Protein AF-A7S966-F1 (afdb_monomer_lite)

InterPro domains:
  IPR011004 Trimeric LpxA-like superfamily [SSF51161] (11-148)

Radius of gyration: 15.08 Å; chains: 1; bounding box: 38×33×36 Å

Sequence (153 aa):
ISCHSFLACYVVISSPFFLECHVVISSHFFLTCYVVISHSFLACYVVISSHSFLASCYVVISSHSFLACYVVISSHSFLACYVVISSHSFLACYVVISSHSFVAVISSHSFLACYVVISSNSFLECYVVISSHSFLECYVVISSHSFLACYVV

Organism: Nematostella vectensis (NCBI:txid45351)

Structure (mmCIF, N/CA/C/O backbone):
data_AF-A7S966-F1
#
_entry.id   AF-A7S966-F1
#
loop_
_atom_site.group_PDB
_atom_site.id
_atom_site.type_symbol
_atom_site.label_atom_id
_atom_site.label_alt_id
_atom_site.label_comp_id
_atom_site.label_asym_id
_atom_site.label_entity_id
_atom_site.label_seq_id
_atom_site.pdbx_PDB_ins_code
_atom_site.Cartn_x
_atom_site.Cartn_y
_atom_site.Cartn_z
_atom_site.occupancy
_atom_site.B_iso_or_equiv
_atom_site.auth_seq_id
_atom_site.auth_comp_id
_atom_site.auth_asym_id
_atom_site.auth_atom_id
_atom_site.pdbx_PDB_model_num
ATOM 1 N N . ILE A 1 1 ? 14.143 13.319 -5.145 1.00 51.66 1 ILE A N 1
ATOM 2 C CA . ILE A 1 1 ? 15.533 12.913 -5.491 1.00 51.66 1 ILE A CA 1
ATOM 3 C C . ILE A 1 1 ? 15.489 12.261 -6.870 1.00 51.66 1 ILE A C 1
ATOM 5 O O . ILE A 1 1 ? 14.631 11.409 -7.060 1.00 51.66 1 ILE A O 1
ATOM 9 N N . SER A 1 2 ? 16.338 12.670 -7.819 1.00 40.72 2 SER A N 1
ATOM 10 C CA . SER A 1 2 ? 16.433 12.082 -9.166 1.00 40.72 2 SER A CA 1
ATOM 11 C C . SER A 1 2 ? 17.881 11.650 -9.446 1.00 40.72 2 SER A C 1
ATOM 13 O O . SER A 1 2 ? 18.797 12.465 -9.385 1.00 40.72 2 SER A O 1
ATOM 15 N N . CYS A 1 3 ? 18.105 10.361 -9.726 1.00 44.09 3 CYS A N 1
ATOM 16 C CA . CYS A 1 3 ? 19.431 9.803 -10.033 1.00 44.09 3 CYS A CA 1
ATOM 17 C C . CYS A 1 3 ? 19.387 8.868 -11.252 1.00 44.09 3 CYS A C 1
ATOM 19 O O . CYS A 1 3 ? 18.391 8.192 -11.507 1.00 44.09 3 CYS A O 1
ATOM 21 N N . HIS A 1 4 ? 20.498 8.837 -11.994 1.00 49.00 4 HIS A N 1
ATOM 22 C CA . HIS A 1 4 ? 20.594 8.308 -13.359 1.00 49.00 4 HIS A CA 1
ATOM 23 C C . HIS A 1 4 ? 21.050 6.837 -13.489 1.00 49.00 4 HIS A C 1
ATOM 25 O O . HIS A 1 4 ? 21.256 6.397 -14.615 1.00 49.00 4 HIS A O 1
ATOM 31 N N . SER A 1 5 ? 21.206 6.055 -12.409 1.00 55.53 5 SER A N 1
ATOM 32 C CA . SER A 1 5 ? 21.679 4.655 -12.530 1.00 55.53 5 SER A CA 1
ATOM 33 C C . SER A 1 5 ? 21.179 3.691 -11.442 1.00 55.53 5 SER A C 1
ATOM 35 O O . SER A 1 5 ? 20.488 2.723 -11.749 1.00 55.53 5 SER A O 1
ATOM 37 N N . PHE A 1 6 ? 21.489 3.945 -10.172 1.00 59.53 6 PHE A N 1
ATOM 38 C CA . PHE A 1 6 ? 21.023 3.146 -9.036 1.00 59.53 6 PHE A CA 1
ATOM 39 C C . PHE A 1 6 ? 20.711 4.089 -7.879 1.00 59.53 6 PHE A C 1
ATOM 41 O O . PHE A 1 6 ? 21.577 4.859 -7.463 1.00 59.53 6 PHE A O 1
ATOM 48 N N . LEU A 1 7 ? 19.470 4.074 -7.395 1.00 69.62 7 LEU A N 1
ATOM 49 C CA . LEU A 1 7 ? 19.031 4.955 -6.319 1.00 69.62 7 LEU A CA 1
ATOM 50 C C . LEU A 1 7 ? 18.491 4.119 -5.162 1.00 69.62 7 LEU A C 1
ATOM 52 O O . LEU A 1 7 ? 17.479 3.439 -5.306 1.00 69.62 7 LEU A O 1
ATOM 56 N N . ALA A 1 8 ? 19.167 4.206 -4.018 1.00 72.19 8 ALA A N 1
ATOM 57 C CA . ALA A 1 8 ? 18.639 3.758 -2.740 1.00 72.19 8 ALA A CA 1
ATOM 58 C C . ALA A 1 8 ? 18.142 4.987 -1.973 1.00 72.19 8 ALA A C 1
ATOM 60 O O . ALA A 1 8 ? 18.920 5.894 -1.671 1.00 72.19 8 ALA A O 1
ATOM 61 N N . CYS A 1 9 ? 16.845 5.040 -1.683 1.00 74.88 9 CYS A N 1
ATOM 62 C CA . CYS A 1 9 ? 16.245 6.107 -0.889 1.00 74.88 9 CYS A CA 1
ATOM 63 C C . CYS A 1 9 ? 15.767 5.566 0.453 1.00 74.88 9 CYS A C 1
ATOM 65 O O . CYS A 1 9 ? 14.991 4.613 0.506 1.00 74.88 9 CYS A O 1
ATOM 67 N N . TYR A 1 10 ? 16.199 6.230 1.521 1.00 77.62 10 TYR A N 1
ATOM 68 C CA . TYR A 1 10 ? 15.713 6.009 2.874 1.00 77.62 10 TYR A CA 1
ATOM 69 C C . TYR A 1 10 ? 15.138 7.326 3.390 1.00 77.62 10 TYR A C 1
ATOM 71 O O . TYR A 1 10 ? 15.866 8.305 3.551 1.00 77.62 10 TYR A O 1
ATOM 79 N N . VAL A 1 11 ? 13.823 7.368 3.585 1.00 80.12 11 VAL A N 1
ATOM 80 C CA . VAL A 1 11 ? 13.105 8.550 4.068 1.00 80.12 11 VAL A CA 1
ATOM 81 C C . VAL A 1 11 ? 12.434 8.177 5.378 1.00 80.12 11 VAL A C 1
ATOM 83 O O . VAL A 1 11 ? 11.558 7.317 5.398 1.00 80.12 11 VAL A O 1
ATOM 86 N N . VAL A 1 12 ? 12.846 8.827 6.465 1.00 79.38 12 VAL A N 1
ATOM 87 C CA . VAL A 1 12 ? 12.207 8.698 7.778 1.00 79.38 12 VAL A CA 1
ATOM 88 C C . VAL A 1 12 ? 11.770 10.073 8.227 1.00 79.38 12 VAL A C 1
ATOM 90 O O . VAL A 1 12 ? 12.593 10.984 8.318 1.00 79.38 12 VAL A O 1
ATOM 93 N N . ILE A 1 13 ? 10.476 10.217 8.489 1.00 78.94 13 ILE A N 1
ATOM 94 C CA . ILE A 1 13 ? 9.899 11.475 8.950 1.00 78.94 13 ILE A CA 1
ATOM 95 C C . ILE A 1 13 ? 9.129 11.219 10.243 1.00 78.94 13 ILE A C 1
ATOM 97 O O . ILE A 1 13 ? 8.168 10.449 10.277 1.00 78.94 13 ILE A O 1
ATOM 101 N N . SER A 1 14 ? 9.569 11.893 11.304 1.00 70.25 14 SER A N 1
ATOM 102 C CA . SER A 1 14 ? 8.953 11.885 12.629 1.00 70.25 14 SER A CA 1
ATOM 103 C C . SER A 1 14 ? 9.049 13.279 13.240 1.00 70.25 14 SER A C 1
ATOM 105 O O . SER A 1 14 ? 10.127 13.872 13.268 1.00 70.25 14 SER A O 1
ATOM 107 N N . SER A 1 15 ? 7.947 13.799 13.755 1.00 64.38 15 SER A N 1
ATOM 108 C CA . SER A 1 15 ? 7.868 15.085 14.444 1.00 64.38 15 SER A CA 1
ATOM 109 C C . SER A 1 15 ? 6.821 15.014 15.581 1.00 64.38 15 SER A C 1
ATOM 111 O O . SER A 1 15 ? 6.164 13.987 15.754 1.00 64.38 15 SER A O 1
ATOM 113 N N . PRO A 1 16 ? 6.676 16.051 16.423 1.00 56.19 16 PRO A N 1
ATOM 114 C CA . PRO A 1 16 ? 5.715 16.030 17.531 1.00 56.19 16 PRO A CA 1
ATOM 115 C C . PRO A 1 16 ? 4.349 16.689 17.227 1.00 56.19 16 PRO A C 1
ATOM 117 O O . PRO A 1 16 ? 3.454 16.614 18.066 1.00 56.19 16 PRO A O 1
ATOM 120 N N . PHE A 1 17 ? 4.159 17.322 16.060 1.00 63.62 17 PHE A N 1
ATOM 121 C CA . PHE A 1 17 ? 2.955 18.114 15.719 1.00 63.62 17 PHE A CA 1
ATOM 122 C C . PHE A 1 17 ? 2.122 17.516 14.565 1.00 63.62 17 PHE A C 1
ATOM 124 O O . PHE A 1 17 ? 2.358 16.388 14.156 1.00 63.62 17 PHE A O 1
ATOM 131 N N . PHE A 1 18 ? 1.113 18.228 14.046 1.00 68.50 18 PHE A N 1
ATOM 132 C CA . PHE A 1 18 ? 0.447 17.832 12.796 1.00 68.50 18 PHE A CA 1
ATOM 133 C C . PHE A 1 18 ? 1.474 17.802 11.659 1.00 68.50 18 PHE A C 1
ATOM 135 O O . PHE A 1 18 ? 2.214 18.772 11.483 1.00 68.50 18 PHE A O 1
ATOM 142 N N . LEU A 1 19 ? 1.525 16.700 10.910 1.00 78.50 19 LEU A N 1
ATOM 143 C CA . LEU A 1 19 ? 2.484 16.524 9.828 1.00 78.50 19 LEU A CA 1
ATOM 144 C C . LEU A 1 19 ? 1.758 16.401 8.490 1.00 78.50 19 LEU A C 1
ATOM 146 O O . LEU A 1 19 ? 0.957 15.488 8.284 1.00 78.50 19 LEU A O 1
ATOM 150 N N . GLU A 1 20 ? 2.098 17.302 7.573 1.00 82.25 20 GLU A N 1
ATOM 151 C CA . GLU A 1 20 ? 1.784 17.178 6.155 1.00 82.25 20 GLU A CA 1
ATOM 152 C C . GLU A 1 20 ? 3.059 16.775 5.411 1.00 82.25 20 GLU A C 1
ATOM 154 O O . GLU A 1 20 ? 4.112 17.400 5.566 1.00 82.25 20 GLU A O 1
ATOM 159 N N . CYS A 1 21 ? 3.000 15.675 4.664 1.00 82.56 21 CYS A N 1
ATOM 160 C CA . CYS A 1 21 ? 4.170 15.081 4.026 1.00 82.56 21 CYS A CA 1
ATOM 161 C C . CYS A 1 21 ? 3.941 14.785 2.555 1.00 82.56 21 CYS A C 1
ATOM 163 O O . CYS A 1 21 ? 3.026 14.049 2.194 1.00 82.56 21 CYS A O 1
ATOM 165 N N . HIS A 1 22 ? 4.866 15.263 1.725 1.00 84.75 22 HIS A N 1
ATOM 166 C CA . HIS A 1 22 ? 4.934 14.928 0.310 1.00 84.75 22 HIS A CA 1
ATOM 167 C C . HIS A 1 22 ? 6.273 14.260 0.017 1.00 84.75 22 HIS A C 1
ATOM 169 O O . HIS A 1 22 ? 7.330 14.884 0.107 1.00 84.75 22 HIS A O 1
ATOM 175 N N . VAL A 1 23 ? 6.227 12.980 -0.340 1.00 85.12 23 VAL A N 1
ATOM 176 C CA . VAL A 1 23 ? 7.403 12.209 -0.740 1.00 85.12 23 VAL A CA 1
ATOM 177 C C . VAL A 1 23 ? 7.264 11.873 -2.215 1.00 85.12 23 VAL A C 1
ATOM 179 O O . VAL A 1 23 ? 6.351 11.150 -2.607 1.00 85.12 23 VAL A O 1
ATOM 182 N N . VAL A 1 24 ? 8.177 12.400 -3.031 1.00 86.00 24 VAL A N 1
ATOM 183 C CA . VAL A 1 24 ? 8.247 12.103 -4.466 1.00 86.00 24 VAL A CA 1
ATOM 184 C C . VAL A 1 24 ? 9.624 11.540 -4.791 1.00 86.00 24 VAL A C 1
ATOM 186 O O . VAL A 1 24 ? 10.651 12.218 -4.651 1.00 86.00 24 VAL A O 1
ATOM 189 N N . ILE A 1 25 ? 9.639 10.280 -5.215 1.00 83.56 25 ILE A N 1
ATOM 190 C CA . ILE A 1 25 ? 10.849 9.563 -5.604 1.00 83.56 25 ILE A CA 1
ATOM 191 C C . ILE A 1 25 ? 10.659 9.038 -7.021 1.00 83.56 25 ILE A C 1
ATOM 193 O O . ILE A 1 25 ? 9.683 8.358 -7.320 1.00 83.56 25 ILE A O 1
ATOM 197 N N . SER A 1 26 ? 11.613 9.358 -7.888 1.00 82.25 26 SER A N 1
ATOM 198 C CA . SER A 1 26 ? 11.584 8.965 -9.291 1.00 82.25 26 SER A CA 1
ATOM 199 C C . SER A 1 26 ? 12.967 8.523 -9.739 1.00 82.25 26 SER A C 1
ATOM 201 O O . SER A 1 26 ? 13.951 9.227 -9.485 1.00 82.25 26 SER A O 1
ATOM 203 N N . SER A 1 27 ? 13.046 7.407 -10.452 1.00 81.75 27 SER A N 1
ATOM 204 C CA . SER A 1 27 ? 14.283 6.957 -11.088 1.00 81.75 27 SER A CA 1
ATOM 205 C C . SER A 1 27 ? 14.038 6.458 -12.512 1.00 81.75 27 SER A C 1
ATOM 207 O O . SER A 1 27 ? 12.946 6.016 -12.872 1.00 81.75 27 SER A O 1
ATOM 209 N N . HIS A 1 28 ? 15.077 6.514 -13.346 1.00 76.81 28 HIS A N 1
ATOM 210 C CA . HIS A 1 28 ? 15.019 5.948 -14.698 1.00 76.81 28 HIS A CA 1
ATOM 211 C C . HIS A 1 28 ? 15.424 4.468 -14.747 1.00 76.81 28 HIS A C 1
ATOM 213 O O . HIS A 1 28 ? 14.979 3.724 -15.621 1.00 76.81 28 HIS A O 1
ATOM 219 N N . PHE A 1 29 ? 16.253 4.042 -13.796 1.00 73.56 29 PHE A N 1
ATOM 220 C CA . PHE A 1 29 ? 16.874 2.721 -13.773 1.00 73.56 29 PHE A CA 1
ATOM 221 C C . PHE A 1 29 ? 16.386 1.901 -12.572 1.00 73.56 29 PHE A C 1
ATOM 223 O O . PHE A 1 29 ? 15.188 1.655 -12.448 1.00 73.56 29 PHE A O 1
ATOM 230 N N . PHE A 1 30 ? 17.295 1.506 -11.679 1.00 74.81 30 PHE A N 1
ATOM 231 C CA . PHE A 1 30 ? 16.981 0.697 -10.509 1.00 74.81 30 PHE A CA 1
ATOM 232 C C . PHE A 1 30 ? 16.654 1.574 -9.303 1.00 74.81 30 PHE A C 1
ATOM 234 O O . PHE A 1 30 ? 17.418 2.479 -8.953 1.00 74.81 30 PHE A O 1
ATOM 241 N N . LEU A 1 31 ? 15.526 1.281 -8.659 1.00 79.38 31 LEU A N 1
ATOM 242 C CA . LEU A 1 31 ? 15.101 1.922 -7.421 1.00 79.38 31 LEU A CA 1
ATOM 243 C C . LEU A 1 31 ? 14.957 0.899 -6.297 1.00 79.38 31 LEU A C 1
ATOM 245 O O . LEU A 1 31 ? 14.256 -0.102 -6.449 1.00 79.38 31 LEU A O 1
ATOM 249 N N . THR A 1 32 ? 15.568 1.198 -5.155 1.00 82.69 32 THR A N 1
ATOM 250 C CA . THR A 1 32 ? 15.188 0.627 -3.863 1.00 82.69 32 THR A CA 1
ATOM 251 C C . THR A 1 32 ? 14.716 1.758 -2.960 1.00 82.69 32 THR A C 1
ATOM 253 O O . THR A 1 32 ? 15.386 2.782 -2.807 1.00 82.69 32 THR A O 1
ATOM 256 N N . CYS A 1 33 ? 13.517 1.621 -2.404 1.00 83.88 33 CYS A N 1
ATOM 257 C CA . CYS A 1 33 ? 12.897 2.664 -1.593 1.00 83.88 33 CYS A CA 1
ATOM 258 C C . CYS A 1 33 ? 12.410 2.117 -0.267 1.00 83.88 33 CYS A C 1
ATOM 260 O O . CYS A 1 33 ? 11.714 1.104 -0.221 1.00 83.88 33 CYS A O 1
ATOM 262 N N . TYR A 1 34 ? 12.737 2.848 0.791 1.00 86.19 34 TYR A N 1
ATOM 263 C CA . TYR A 1 34 ? 12.205 2.642 2.122 1.00 86.19 34 TYR A CA 1
ATOM 264 C C . TYR A 1 34 ? 11.691 3.979 2.655 1.00 86.19 34 TYR A C 1
ATOM 266 O O . TYR A 1 34 ? 12.461 4.922 2.856 1.00 86.19 34 TYR A O 1
ATOM 274 N N . VAL A 1 35 ? 10.378 4.074 2.833 1.00 87.50 35 VAL A N 1
ATOM 275 C CA . VAL A 1 35 ? 9.694 5.270 3.327 1.00 87.50 35 VAL A CA 1
ATOM 276 C C . VAL A 1 35 ? 8.978 4.901 4.615 1.00 87.50 35 VAL A C 1
ATOM 278 O O . VAL A 1 35 ? 8.101 4.041 4.602 1.00 87.50 35 VAL A O 1
ATOM 281 N N . VAL A 1 36 ? 9.344 5.555 5.717 1.00 88.94 36 VAL A N 1
ATOM 282 C CA . VAL A 1 36 ? 8.668 5.422 7.012 1.00 88.94 36 VAL A CA 1
ATOM 283 C C . VAL A 1 36 ? 8.198 6.784 7.477 1.00 88.94 36 VAL A C 1
ATOM 285 O O . VAL A 1 36 ? 8.997 7.705 7.656 1.00 88.94 36 VAL A O 1
ATOM 288 N N . ILE A 1 37 ? 6.893 6.906 7.682 1.00 86.19 37 ILE A N 1
ATOM 289 C CA . ILE A 1 37 ? 6.267 8.132 8.166 1.00 86.19 37 ILE A CA 1
ATOM 290 C C . ILE A 1 37 ? 5.336 7.751 9.310 1.00 86.19 37 ILE A C 1
ATOM 292 O O . ILE A 1 37 ? 4.434 6.937 9.131 1.00 86.19 37 ILE A O 1
ATOM 296 N N . SER A 1 38 ? 5.558 8.327 10.488 1.00 86.38 38 SER A N 1
ATOM 297 C CA . SER A 1 38 ? 4.777 7.992 11.683 1.00 86.38 38 SER A CA 1
ATOM 298 C C . SER A 1 38 ? 4.413 9.238 12.469 1.00 86.38 38 SER A C 1
ATOM 300 O O . SER A 1 38 ? 5.312 10.006 12.820 1.00 86.38 38 SER A O 1
ATOM 302 N N . HIS A 1 39 ? 3.126 9.425 12.772 1.00 86.38 39 HIS A N 1
ATOM 303 C CA . HIS A 1 39 ? 2.657 10.630 13.459 1.00 86.38 39 HIS A CA 1
ATOM 304 C C . HIS A 1 39 ? 1.360 10.481 14.248 1.00 86.38 39 HIS A C 1
ATOM 306 O O . HIS A 1 39 ? 0.609 9.546 14.045 1.00 86.38 39 HIS A O 1
ATOM 312 N N . SER A 1 40 ? 1.031 11.427 15.130 1.00 84.75 40 SER A N 1
ATOM 313 C CA . SER A 1 40 ? -0.304 11.459 15.746 1.00 84.75 40 SER A CA 1
ATOM 314 C C . SER A 1 40 ? -1.379 11.761 14.698 1.00 84.75 40 SER A C 1
ATOM 316 O O . SER A 1 40 ? -2.202 10.898 14.403 1.00 84.75 40 SER A O 1
ATOM 318 N N . PHE A 1 41 ? -1.296 12.938 14.077 1.00 86.44 41 PHE A N 1
ATOM 319 C CA . PHE A 1 41 ? -2.145 13.375 12.971 1.00 86.44 41 PHE A CA 1
ATOM 320 C C . PHE A 1 41 ? -1.303 13.525 11.707 1.00 86.44 41 PHE A C 1
ATOM 322 O O . PHE A 1 41 ? -0.360 14.321 11.687 1.00 86.44 41 PHE A O 1
ATOM 329 N N . LEU A 1 42 ? -1.642 12.758 10.673 1.00 87.56 42 LEU A N 1
ATOM 330 C CA . LEU A 1 42 ? -0.848 12.669 9.455 1.00 87.56 42 LEU A CA 1
ATOM 331 C C . LEU A 1 42 ? -1.718 12.831 8.207 1.00 87.56 42 LEU A C 1
ATOM 333 O O . LEU A 1 42 ? -2.675 12.082 8.002 1.00 87.56 42 LEU A O 1
ATOM 337 N N . ALA A 1 43 ? -1.327 13.776 7.356 1.00 89.69 43 ALA A N 1
ATOM 338 C CA . ALA A 1 43 ? -1.726 13.841 5.958 1.00 89.69 43 ALA A CA 1
ATOM 339 C C . ALA A 1 43 ? -0.490 13.544 5.104 1.00 89.69 43 ALA A C 1
ATOM 341 O O . ALA A 1 43 ? 0.524 14.236 5.207 1.00 89.69 43 ALA A O 1
ATOM 342 N N . CYS A 1 44 ? -0.528 12.491 4.292 1.00 89.44 44 CYS A N 1
ATOM 343 C CA . CYS A 1 44 ? 0.640 12.096 3.513 1.00 89.44 44 CYS A CA 1
ATOM 344 C C . CYS A 1 44 ? 0.312 11.717 2.073 1.00 89.44 44 CYS A C 1
ATOM 346 O O . CYS A 1 44 ? -0.688 11.066 1.769 1.00 89.44 44 CYS A O 1
ATOM 348 N N . TYR A 1 45 ? 1.215 12.125 1.192 1.00 90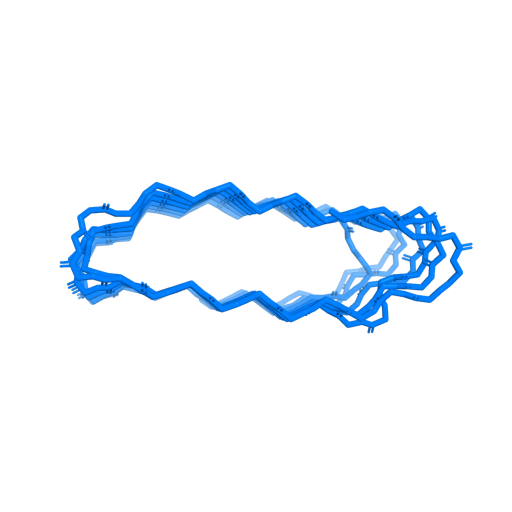.38 45 TYR A N 1
ATOM 349 C CA . TYR A 1 45 ? 1.179 11.864 -0.231 1.00 90.38 45 TYR A CA 1
ATOM 350 C C . TYR A 1 45 ? 2.520 11.263 -0.644 1.00 90.38 45 TYR A C 1
ATOM 352 O O . TYR A 1 45 ? 3.562 11.919 -0.557 1.00 90.38 45 TYR A O 1
ATOM 360 N N . VAL A 1 46 ? 2.502 10.004 -1.070 1.00 90.00 46 VAL A N 1
ATOM 361 C CA . VAL A 1 46 ? 3.699 9.260 -1.469 1.00 90.00 46 VAL A CA 1
ATOM 362 C C . VAL A 1 46 ? 3.560 8.855 -2.929 1.00 90.00 46 VAL A C 1
ATOM 364 O O . VAL A 1 46 ? 2.650 8.111 -3.290 1.00 90.00 46 VAL A O 1
ATOM 367 N N . VAL A 1 47 ? 4.478 9.333 -3.768 1.00 90.31 47 VAL A N 1
ATOM 368 C CA . VAL A 1 47 ? 4.590 8.939 -5.176 1.00 90.31 47 VAL A CA 1
ATOM 369 C C . VAL A 1 47 ? 5.967 8.365 -5.422 1.00 90.31 47 VAL A C 1
ATOM 371 O O . VAL A 1 47 ? 6.983 9.040 -5.240 1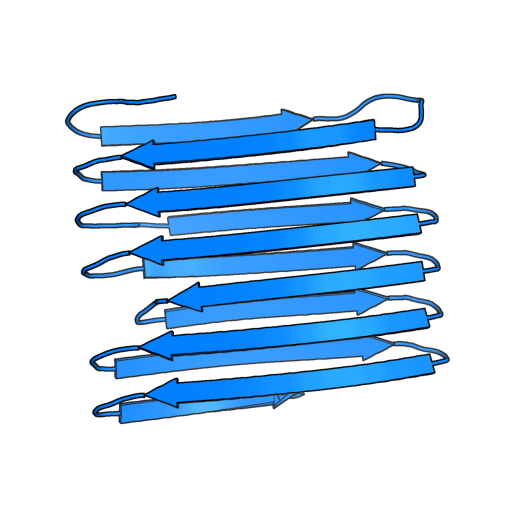.00 90.31 47 VAL A O 1
ATOM 374 N N . ILE A 1 48 ? 5.987 7.110 -5.856 1.00 87.19 48 ILE A N 1
ATOM 375 C CA . ILE A 1 48 ? 7.209 6.388 -6.180 1.00 87.19 48 ILE A CA 1
ATOM 376 C C . ILE A 1 48 ? 7.069 5.836 -7.594 1.00 87.19 48 ILE A C 1
ATOM 378 O O . ILE A 1 48 ? 6.152 5.068 -7.894 1.00 87.19 48 ILE A O 1
ATOM 382 N N . SER A 1 49 ? 7.978 6.238 -8.478 1.00 86.00 49 SER A N 1
ATOM 383 C CA . SER A 1 49 ? 7.993 5.771 -9.860 1.00 86.00 49 SER A CA 1
ATOM 384 C C . SER A 1 49 ? 9.384 5.343 -10.311 1.00 86.00 49 SER A C 1
ATOM 386 O O . SER A 1 49 ? 10.400 5.963 -9.986 1.00 86.00 49 SER A O 1
ATOM 388 N N . SER A 1 50 ? 9.432 4.274 -11.099 1.00 83.06 50 SER A N 1
ATOM 389 C CA . SER A 1 50 ? 10.647 3.852 -11.795 1.00 83.06 50 SER A CA 1
ATOM 390 C C . SER A 1 50 ? 10.340 3.514 -13.248 1.00 83.06 50 SER A C 1
ATOM 392 O O . SER A 1 50 ? 9.455 2.700 -13.520 1.00 83.06 50 SER A O 1
ATOM 394 N N . HIS A 1 51 ? 11.099 4.072 -14.193 1.00 77.06 51 HIS A N 1
ATOM 395 C CA . HIS A 1 51 ? 10.880 3.769 -15.613 1.00 77.06 51 HIS A CA 1
ATOM 396 C C . HIS A 1 51 ? 11.356 2.381 -16.04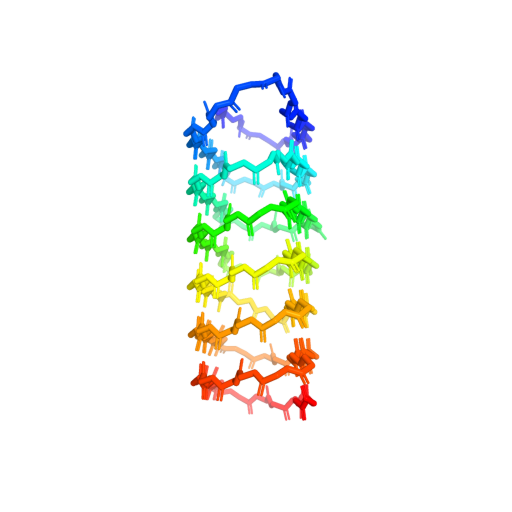9 1.00 77.06 51 HIS A C 1
ATOM 398 O O . HIS A 1 51 ? 10.965 1.919 -17.115 1.00 77.06 51 HIS A O 1
ATOM 404 N N . SER A 1 52 ? 12.185 1.709 -15.260 1.00 74.12 52 SER A N 1
ATOM 405 C CA . SER A 1 52 ? 12.539 0.316 -15.520 1.00 74.12 52 SER A CA 1
ATOM 406 C C . SER A 1 52 ? 12.227 -0.525 -14.292 1.00 74.12 52 SER A C 1
ATOM 408 O O . SER A 1 52 ? 11.080 -0.937 -14.142 1.00 74.12 52 SER A O 1
ATOM 410 N N . PHE A 1 53 ? 13.190 -0.723 -13.395 1.00 71.69 53 PHE A N 1
ATOM 411 C CA . PHE A 1 53 ? 13.084 -1.696 -12.313 1.00 71.69 53 PHE A CA 1
ATOM 412 C C . PHE A 1 53 ? 12.914 -1.048 -10.940 1.00 71.69 53 PHE A C 1
ATOM 414 O O . PHE A 1 53 ? 13.796 -0.341 -10.447 1.00 71.69 53 PHE A O 1
ATOM 421 N N . LEU A 1 54 ? 11.826 -1.404 -10.264 1.00 73.62 54 LEU A N 1
ATOM 422 C CA . LEU A 1 54 ? 11.638 -1.134 -8.847 1.00 73.62 54 LEU A CA 1
ATOM 423 C C . LEU A 1 54 ? 11.968 -2.414 -8.073 1.00 73.62 54 LEU A C 1
ATOM 425 O O . LEU A 1 54 ? 11.108 -3.249 -7.810 1.00 73.62 54 LEU A O 1
ATOM 429 N N . ALA A 1 55 ? 13.249 -2.605 -7.754 1.00 72.88 55 ALA A N 1
ATOM 430 C CA . ALA A 1 55 ? 13.732 -3.862 -7.180 1.00 72.88 55 ALA A CA 1
ATOM 431 C C . ALA A 1 55 ? 13.049 -4.181 -5.842 1.00 72.88 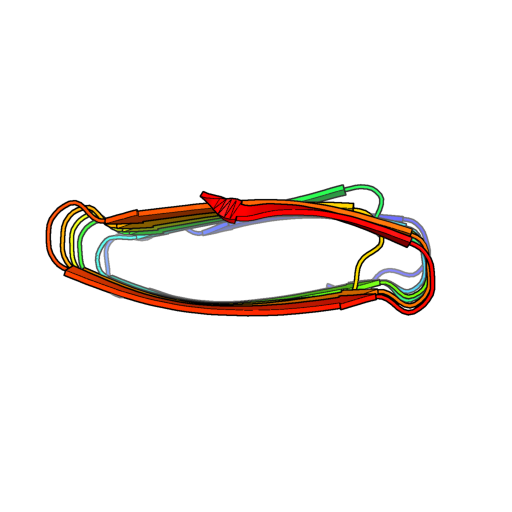55 ALA A C 1
ATOM 433 O O . ALA A 1 55 ? 12.690 -5.329 -5.586 1.00 72.88 55 ALA A O 1
ATOM 434 N N . SER A 1 56 ? 12.846 -3.158 -5.010 1.00 78.62 56 SER A N 1
ATOM 435 C CA . SER A 1 56 ? 12.037 -3.264 -3.800 1.00 78.62 56 SER A CA 1
ATOM 436 C C . SER A 1 56 ? 11.508 -1.902 -3.356 1.00 78.62 56 SER A C 1
ATOM 438 O O . SER A 1 56 ? 12.234 -0.905 -3.325 1.00 78.62 56 SER A O 1
ATOM 440 N N . CYS A 1 57 ? 10.227 -1.859 -2.992 1.00 84.75 57 CYS A N 1
ATOM 441 C CA . CYS A 1 57 ? 9.598 -0.680 -2.405 1.00 84.75 57 CYS A CA 1
ATOM 442 C C . CYS A 1 57 ? 8.900 -1.042 -1.101 1.00 84.75 57 CYS A C 1
ATOM 444 O O . CYS A 1 57 ? 7.945 -1.816 -1.107 1.00 84.75 57 CYS A O 1
ATOM 446 N N . TYR A 1 58 ? 9.335 -0.431 -0.007 1.00 88.69 58 TYR A N 1
ATOM 447 C CA . TYR A 1 58 ? 8.719 -0.556 1.304 1.00 88.69 58 TYR A CA 1
ATOM 448 C C . TYR A 1 58 ? 8.184 0.804 1.733 1.00 88.69 58 TYR A C 1
ATOM 450 O O . TYR A 1 58 ? 8.940 1.769 1.864 1.00 88.69 58 TYR A O 1
ATOM 458 N N . VAL A 1 59 ? 6.875 0.877 1.943 1.00 89.88 59 VAL A N 1
ATOM 459 C CA . VAL A 1 59 ? 6.195 2.078 2.426 1.00 89.88 59 VAL A CA 1
ATOM 460 C C . VAL A 1 59 ? 5.462 1.711 3.704 1.00 89.88 59 VAL A C 1
ATOM 462 O O . VAL A 1 59 ? 4.540 0.900 3.675 1.00 89.88 59 VAL A O 1
ATOM 465 N N . VAL A 1 60 ? 5.885 2.296 4.821 1.00 92.31 60 VAL A N 1
ATOM 466 C CA . VAL A 1 60 ? 5.260 2.124 6.133 1.00 92.31 60 VAL A CA 1
ATOM 467 C C . VAL A 1 60 ? 4.747 3.477 6.598 1.00 92.31 60 VAL A C 1
ATOM 469 O O . VAL A 1 60 ? 5.518 4.413 6.806 1.00 92.31 60 VAL A O 1
ATOM 472 N N . ILE A 1 61 ? 3.434 3.580 6.751 1.00 90.88 61 ILE A N 1
ATOM 473 C CA . ILE A 1 61 ? 2.764 4.805 7.174 1.00 90.88 61 ILE A CA 1
ATOM 474 C C . ILE A 1 61 ? 1.896 4.468 8.375 1.00 90.88 61 ILE A C 1
ATOM 476 O O . ILE A 1 61 ? 1.018 3.613 8.281 1.00 90.88 61 ILE A O 1
ATOM 480 N N . SER A 1 62 ? 2.132 5.133 9.500 1.00 91.00 62 SER A N 1
ATOM 481 C CA . SER A 1 62 ? 1.357 4.893 10.713 1.00 91.00 62 SER A CA 1
ATOM 482 C C . SER A 1 62 ? 0.867 6.177 11.361 1.00 91.00 62 SER A C 1
ATOM 484 O O . SER A 1 62 ? 1.543 7.212 11.338 1.00 91.00 62 SER A O 1
ATOM 486 N N . SER A 1 63 ? -0.314 6.109 11.980 1.00 90.12 63 SER A N 1
ATOM 487 C CA . SER A 1 63 ? -0.748 7.162 12.887 1.00 90.12 63 SER A CA 1
ATOM 488 C C . SER A 1 63 ? -1.437 6.707 14.171 1.00 90.12 63 SER A C 1
ATOM 490 O O . SER A 1 63 ? -2.042 5.636 14.246 1.00 90.12 63 SER A O 1
ATOM 492 N N . HIS A 1 64 ? -1.353 7.542 15.211 1.00 86.19 64 HIS A N 1
ATOM 493 C CA . HIS A 1 64 ? -2.044 7.290 16.482 1.00 86.19 64 HIS A CA 1
ATOM 494 C C . HIS A 1 64 ? -3.474 7.827 16.535 1.00 86.19 64 HIS A C 1
ATOM 496 O O . HIS A 1 64 ? -4.277 7.315 17.309 1.00 86.19 64 HIS A O 1
ATOM 502 N N . SER A 1 65 ? -3.820 8.847 15.758 1.00 87.88 65 SER A N 1
ATOM 503 C CA . SER A 1 65 ? -5.189 9.353 15.713 1.00 87.88 65 SER A CA 1
ATOM 504 C C . SER A 1 65 ? -5.713 9.299 14.287 1.00 87.88 65 SER A C 1
ATOM 506 O O . SER A 1 65 ? -6.340 8.310 13.902 1.00 87.88 65 SER A O 1
ATOM 508 N N . PHE A 1 66 ? -5.447 10.332 13.501 1.00 88.00 66 PHE A N 1
ATOM 509 C CA . PHE A 1 66 ? -5.989 10.486 12.160 1.00 88.00 66 PHE A CA 1
ATOM 510 C C . PHE A 1 66 ? -4.910 10.242 11.110 1.00 88.00 66 PHE A C 1
ATOM 512 O O . PHE A 1 66 ? -3.817 10.808 11.193 1.00 88.00 66 PHE A O 1
ATOM 519 N N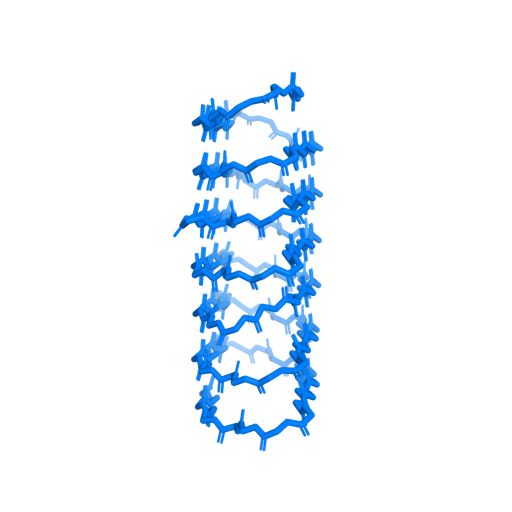 . LEU A 1 67 ? -5.215 9.404 10.123 1.00 91.50 67 LEU A N 1
ATOM 520 C CA . LEU A 1 67 ? -4.393 9.205 8.938 1.00 91.50 67 LEU A CA 1
ATOM 521 C C . LEU A 1 67 ? -5.227 9.435 7.680 1.00 91.50 67 LEU A C 1
ATOM 523 O O . LEU A 1 67 ? -6.145 8.669 7.392 1.00 91.50 67 LEU A O 1
ATOM 527 N N . ALA A 1 68 ? -4.852 10.452 6.909 1.00 92.56 68 ALA A N 1
ATOM 528 C CA . ALA A 1 68 ? -5.213 10.568 5.504 1.00 92.56 68 ALA A CA 1
ATOM 529 C C . ALA A 1 68 ? -3.974 10.259 4.664 1.00 92.56 68 ALA A C 1
ATOM 531 O O . ALA A 1 68 ? -2.938 10.916 4.804 1.00 92.56 68 ALA A O 1
ATOM 532 N N . CYS A 1 69 ? -4.058 9.249 3.805 1.00 92.62 69 CYS A N 1
ATOM 533 C CA . CYS A 1 69 ? -2.925 8.861 2.978 1.00 92.62 69 CYS A CA 1
ATOM 534 C C . CYS A 1 69 ? -3.314 8.572 1.534 1.00 92.62 69 CYS A C 1
ATOM 536 O O . CYS A 1 69 ? -4.352 7.977 1.238 1.00 92.62 69 CYS A O 1
ATOM 538 N N . TYR A 1 70 ? -2.430 8.993 0.639 1.00 93.81 70 TYR A N 1
ATOM 539 C CA . TYR A 1 70 ? -2.497 8.701 -0.779 1.00 93.81 70 TYR A CA 1
ATOM 540 C C . TYR A 1 70 ? -1.153 8.136 -1.226 1.00 93.81 70 TYR A C 1
ATOM 542 O O . TYR A 1 70 ? -0.114 8.786 -1.078 1.00 93.81 70 TYR A O 1
ATOM 550 N N . VAL A 1 71 ? -1.169 6.916 -1.753 1.00 92.62 71 VAL A N 1
ATOM 551 C CA . VAL A 1 71 ? 0.033 6.186 -2.158 1.00 92.62 71 VAL A CA 1
ATOM 552 C C . VAL A 1 71 ? -0.106 5.770 -3.616 1.00 92.62 71 VAL A C 1
ATOM 554 O O . VAL A 1 71 ? -1.033 5.045 -3.970 1.00 92.62 71 VAL A O 1
ATOM 557 N N . VAL A 1 72 ? 0.829 6.208 -4.460 1.00 92.56 72 VAL A N 1
ATOM 558 C CA . VAL A 1 72 ? 0.940 5.775 -5.859 1.00 92.56 72 VAL A CA 1
ATOM 559 C C . VAL A 1 72 ? 2.313 5.188 -6.095 1.00 92.56 72 VAL A C 1
ATOM 561 O O . VAL A 1 72 ? 3.329 5.859 -5.906 1.00 92.56 72 VAL A O 1
ATOM 564 N N . ILE A 1 73 ? 2.336 3.937 -6.541 1.00 89.31 73 ILE A N 1
ATOM 565 C CA . ILE A 1 73 ? 3.572 3.218 -6.828 1.00 89.31 73 ILE A CA 1
ATOM 566 C C . ILE A 1 73 ? 3.459 2.594 -8.214 1.00 89.31 73 ILE A C 1
ATOM 568 O O . ILE A 1 73 ? 2.504 1.876 -8.514 1.00 89.31 73 ILE A O 1
ATOM 572 N N . SER A 1 74 ? 4.427 2.892 -9.078 1.00 87.56 74 SER A N 1
ATOM 573 C CA . SER A 1 74 ? 4.417 2.412 -10.460 1.00 87.56 74 SER A CA 1
ATOM 574 C C . SER A 1 74 ? 5.803 2.029 -10.963 1.00 87.56 74 SER A C 1
ATOM 576 O O . SER A 1 74 ? 6.801 2.705 -10.700 1.00 87.56 74 SER A O 1
ATOM 578 N N . SER A 1 75 ? 5.843 0.954 -11.745 1.00 83.88 75 SER A N 1
ATOM 579 C CA . SER A 1 75 ? 7.001 0.551 -12.540 1.00 83.88 75 SER A CA 1
ATOM 580 C C . SER A 1 75 ? 6.572 0.109 -13.932 1.00 83.88 75 SER A C 1
ATOM 582 O O . SER A 1 75 ? 5.498 -0.472 -14.084 1.00 83.88 75 SER A O 1
ATOM 584 N N . HIS A 1 76 ? 7.430 0.293 -14.936 1.00 75.94 76 HIS A N 1
ATOM 585 C CA . HIS A 1 76 ? 7.163 -0.250 -16.275 1.00 75.94 76 HIS A CA 1
ATOM 586 C C . HIS A 1 76 ? 7.575 -1.714 -16.457 1.00 75.94 76 HIS A C 1
ATOM 588 O O . HIS A 1 76 ? 6.996 -2.377 -17.313 1.00 75.94 76 HIS A O 1
ATOM 594 N N . SER A 1 77 ? 8.559 -2.215 -15.704 1.00 72.31 77 SER A N 1
ATOM 595 C CA . SER A 1 77 ? 8.913 -3.637 -15.717 1.00 72.31 77 SER A CA 1
ATOM 596 C C . SER A 1 77 ? 8.581 -4.280 -14.373 1.00 72.31 77 SER A C 1
ATOM 598 O O . SER A 1 77 ? 7.416 -4.382 -14.019 1.00 72.31 77 SER A O 1
ATOM 600 N N . PHE A 1 78 ? 9.569 -4.715 -13.602 1.00 67.38 78 PHE A N 1
ATOM 601 C CA . PHE A 1 78 ? 9.344 -5.461 -12.373 1.00 67.38 78 PHE A CA 1
ATOM 602 C C . PHE A 1 78 ? 9.241 -4.547 -11.153 1.00 67.38 78 PHE A C 1
ATOM 604 O O . PHE A 1 78 ? 10.027 -3.608 -10.993 1.00 67.38 78 PHE A O 1
ATOM 611 N N . LEU A 1 79 ? 8.305 -4.893 -10.272 1.00 71.50 79 LEU A N 1
ATOM 612 C CA . LEU A 1 79 ? 8.113 -4.258 -8.980 1.00 71.50 79 LEU A CA 1
ATOM 613 C C . LEU A 1 79 ? 7.660 -5.305 -7.979 1.00 71.50 79 LEU A C 1
ATOM 615 O O . LEU A 1 79 ? 6.672 -5.991 -8.229 1.00 71.50 79 LEU A O 1
ATOM 619 N N . ALA A 1 80 ? 8.391 -5.369 -6.867 1.00 78.56 80 ALA A N 1
ATOM 620 C CA . ALA A 1 80 ? 7.983 -6.019 -5.632 1.00 78.56 80 ALA A CA 1
ATOM 621 C C . ALA A 1 80 ? 7.775 -4.930 -4.573 1.00 78.56 80 ALA A C 1
ATOM 623 O O . ALA A 1 80 ? 8.715 -4.213 -4.206 1.00 78.56 80 ALA A O 1
ATOM 624 N N . CYS A 1 81 ? 6.533 -4.753 -4.122 1.00 83.75 81 CYS A N 1
ATOM 625 C CA . CYS A 1 81 ? 6.190 -3.694 -3.178 1.00 83.75 81 CYS A CA 1
ATOM 626 C C . CYS A 1 81 ? 5.450 -4.234 -1.969 1.00 83.75 81 CYS A C 1
ATOM 628 O O . CYS A 1 81 ? 4.573 -5.085 -2.088 1.00 83.75 81 CYS A O 1
ATOM 630 N N . TYR A 1 82 ? 5.811 -3.674 -0.821 1.00 88.00 82 TYR A N 1
ATOM 631 C CA . TYR A 1 82 ? 5.178 -3.880 0.461 1.00 88.00 82 TYR A CA 1
ATOM 632 C C . TYR A 1 82 ? 4.680 -2.528 0.968 1.00 88.00 82 TYR A C 1
ATOM 634 O O . TYR A 1 82 ? 5.473 -1.625 1.249 1.00 88.00 82 TYR A O 1
ATOM 642 N N . VAL A 1 83 ? 3.362 -2.391 1.073 1.00 89.94 83 VAL A N 1
ATOM 643 C CA . VAL A 1 83 ? 2.703 -1.205 1.626 1.00 89.94 83 VAL A CA 1
ATOM 644 C C . VAL A 1 83 ? 2.033 -1.595 2.934 1.00 89.94 83 VAL A C 1
ATOM 646 O O . VAL A 1 83 ? 1.182 -2.479 2.951 1.00 89.94 83 VAL A O 1
ATOM 649 N N . VAL A 1 84 ? 2.412 -0.937 4.026 1.00 92.50 84 VAL A N 1
ATOM 650 C CA . VAL A 1 84 ? 1.778 -1.090 5.337 1.00 92.50 84 VAL A CA 1
ATOM 651 C C . VAL A 1 84 ? 1.246 0.264 5.772 1.00 92.50 84 VAL A C 1
ATOM 653 O O . VAL A 1 84 ? 2.010 1.214 5.940 1.00 92.50 84 VAL A O 1
ATOM 656 N N . ILE A 1 85 ? -0.067 0.350 5.948 1.00 92.06 85 ILE A N 1
ATOM 657 C CA . ILE A 1 85 ? -0.757 1.569 6.362 1.00 92.06 85 ILE A CA 1
ATOM 658 C C . ILE A 1 85 ? -1.583 1.235 7.597 1.00 92.06 85 ILE A C 1
ATOM 660 O O . ILE A 1 85 ? -2.458 0.373 7.532 1.00 92.06 85 ILE A O 1
ATOM 664 N N . SER A 1 86 ? -1.319 1.913 8.713 1.00 91.62 86 SER A N 1
ATOM 665 C CA . SER A 1 86 ? -2.055 1.682 9.954 1.00 91.62 86 SER A CA 1
ATOM 666 C C . SER A 1 86 ? -2.496 2.964 10.650 1.00 91.62 86 SER A C 1
ATOM 668 O O . SER A 1 86 ? -1.788 3.970 10.658 1.00 91.62 86 SER A O 1
ATOM 670 N N . SER A 1 87 ? -3.670 2.933 11.280 1.00 92.19 87 SER A N 1
ATOM 671 C CA . SER A 1 87 ? -4.053 3.963 12.251 1.00 92.19 87 SER A CA 1
ATOM 672 C C . SER A 1 87 ? -4.712 3.379 13.496 1.00 92.19 87 SER A C 1
ATOM 674 O O . SER A 1 87 ? -5.416 2.369 13.441 1.00 92.19 87 SER A O 1
ATOM 676 N N . HIS A 1 88 ? -4.536 4.046 14.634 1.00 88.06 88 HIS A N 1
ATOM 677 C CA . HIS A 1 88 ? -5.245 3.676 15.858 1.00 88.06 88 HIS A CA 1
ATOM 678 C C . HIS A 1 88 ? -6.673 4.208 15.954 1.00 88.06 88 HIS A C 1
ATOM 680 O O . HIS A 1 88 ? -7.440 3.665 16.744 1.00 88.06 88 HIS A O 1
ATOM 686 N N . SER A 1 89 ? -7.067 5.224 15.183 1.00 88.56 89 SER A N 1
ATOM 687 C CA . SER A 1 89 ? -8.469 5.650 15.196 1.00 88.56 89 SER A CA 1
ATOM 688 C C . SER A 1 89 ? -9.083 5.739 13.806 1.00 88.56 89 SER A C 1
ATOM 690 O O . SER A 1 89 ? -9.833 4.837 13.423 1.00 88.56 89 SER A O 1
ATOM 692 N N . PHE A 1 90 ? -8.764 6.771 13.033 1.00 89.38 90 PHE A N 1
ATOM 693 C CA . PHE A 1 90 ? -9.386 7.017 11.739 1.00 89.38 90 PHE A CA 1
ATOM 694 C C . PHE A 1 90 ? -8.364 6.855 10.623 1.00 89.38 90 PHE A C 1
ATOM 696 O O . PHE A 1 90 ? -7.356 7.566 10.599 1.00 89.38 90 PHE A O 1
ATOM 703 N N . LEU A 1 91 ? -8.663 5.962 9.679 1.00 92.50 91 LEU A N 1
ATOM 704 C CA . LEU A 1 91 ? -7.903 5.799 8.449 1.00 92.50 91 LEU A CA 1
ATOM 705 C C . LEU A 1 91 ? -8.777 6.112 7.236 1.00 92.50 91 LEU A C 1
ATOM 707 O O . LEU A 1 91 ? -9.781 5.441 7.008 1.00 92.50 91 LEU A O 1
ATOM 711 N N . ALA A 1 92 ? -8.342 7.085 6.440 1.00 92.75 92 ALA A N 1
ATOM 712 C CA . ALA A 1 92 ? -8.765 7.271 5.062 1.00 92.75 92 ALA A CA 1
ATOM 713 C C . ALA A 1 92 ? -7.557 7.021 4.153 1.00 92.75 92 ALA A C 1
ATOM 715 O O . ALA A 1 92 ? -6.552 7.735 4.231 1.00 92.75 92 ALA A O 1
ATOM 716 N N . CYS A 1 93 ? -7.626 5.995 3.307 1.00 92.31 93 CYS A N 1
ATOM 717 C CA . CYS A 1 93 ? -6.509 5.636 2.442 1.00 92.31 93 CYS A CA 1
ATOM 718 C C . CYS A 1 93 ? -6.925 5.387 0.996 1.00 92.31 93 CYS A C 1
ATOM 720 O O . CYS A 1 93 ? -7.906 4.696 0.716 1.00 92.31 93 CYS A O 1
ATOM 722 N N . TYR A 1 94 ? -6.108 5.900 0.082 1.00 93.00 94 TYR A N 1
ATOM 723 C CA . TYR A 1 94 ? -6.197 5.621 -1.342 1.00 93.00 94 TYR A CA 1
ATOM 724 C C . TYR A 1 94 ? -4.856 5.082 -1.837 1.00 93.00 94 TYR A C 1
ATOM 726 O O . TYR A 1 94 ? -3.821 5.735 -1.692 1.00 93.00 94 TYR A O 1
ATOM 734 N N . VAL A 1 95 ? -4.868 3.880 -2.404 1.00 91.12 95 VAL A N 1
ATOM 735 C CA . VAL A 1 95 ? -3.663 3.173 -2.844 1.00 91.12 95 VAL A CA 1
ATOM 736 C C . VAL A 1 95 ? -3.816 2.791 -4.310 1.00 91.12 95 VAL A C 1
ATOM 738 O O . VAL A 1 95 ? -4.765 2.101 -4.671 1.00 91.12 95 VAL A O 1
ATOM 741 N N . VAL A 1 96 ? -2.873 3.212 -5.154 1.00 91.25 96 VAL A N 1
ATOM 742 C CA . VAL A 1 96 ? -2.790 2.793 -6.561 1.00 91.25 96 VAL A CA 1
ATOM 743 C C . VAL A 1 96 ? -1.447 2.150 -6.816 1.00 91.25 96 VAL A C 1
ATOM 745 O O . VAL A 1 96 ? -0.399 2.770 -6.623 1.00 91.25 96 VAL A O 1
ATOM 748 N N . ILE A 1 97 ? -1.485 0.911 -7.285 1.00 87.38 97 ILE A N 1
ATOM 749 C CA . ILE A 1 97 ? -0.290 0.139 -7.590 1.00 87.38 97 ILE A CA 1
ATOM 750 C C . ILE A 1 97 ? -0.383 -0.370 -9.027 1.00 87.38 97 ILE A C 1
ATOM 752 O O . ILE A 1 97 ? -1.351 -1.019 -9.422 1.00 87.38 97 ILE A O 1
ATOM 756 N N . SER A 1 98 ? 0.647 -0.069 -9.813 1.00 87.50 98 SER A N 1
ATOM 757 C CA . SER A 1 98 ? 0.878 -0.682 -11.122 1.00 87.50 98 SER A CA 1
ATOM 758 C C . SER A 1 98 ? 2.133 -1.541 -11.036 1.00 87.50 98 SER A C 1
ATOM 760 O O . SER A 1 98 ? 3.242 -1.003 -11.125 1.00 87.50 98 SER A O 1
ATOM 762 N N . SER A 1 99 ? 1.972 -2.851 -10.830 1.00 77.06 99 SER A N 1
ATOM 763 C CA . SER A 1 99 ? 3.093 -3.763 -10.583 1.00 77.06 99 SER A CA 1
ATOM 764 C C . SER A 1 99 ? 2.854 -5.208 -11.005 1.00 77.06 99 SER A C 1
ATOM 766 O O . SER A 1 99 ? 1.729 -5.617 -11.266 1.00 77.06 99 SER A O 1
ATOM 768 N N . HIS A 1 100 ? 3.935 -5.994 -11.041 1.00 75.88 100 HIS A N 1
ATOM 769 C CA . HIS A 1 100 ? 3.869 -7.439 -11.278 1.00 75.88 100 HIS A CA 1
ATOM 770 C C . HIS A 1 100 ? 3.709 -8.270 -9.997 1.00 75.88 100 HIS A C 1
ATOM 772 O O . HIS A 1 100 ? 3.120 -9.349 -10.032 1.00 75.88 100 HIS A O 1
ATOM 778 N N . SER A 1 101 ? 4.188 -7.779 -8.853 1.00 73.50 101 SER A N 1
ATOM 779 C CA . SER A 1 101 ? 3.885 -8.370 -7.551 1.00 73.50 101 SER A CA 1
ATOM 780 C C . SER A 1 101 ? 3.700 -7.296 -6.484 1.00 73.50 101 SER A C 1
ATOM 782 O O . SER A 1 101 ? 4.337 -6.236 -6.518 1.00 73.50 101 SER A O 1
ATOM 784 N N . PHE A 1 102 ? 2.792 -7.522 -5.536 1.00 79.31 102 PHE A N 1
ATOM 785 C CA . PHE A 1 102 ? 2.661 -6.635 -4.383 1.00 79.31 102 PHE A CA 1
ATOM 786 C C . PHE A 1 102 ? 2.008 -7.300 -3.167 1.00 79.31 102 PHE A C 1
ATOM 788 O O . PHE A 1 102 ? 1.210 -8.231 -3.267 1.00 79.31 102 PHE A O 1
ATOM 795 N N . VAL A 1 103 ? 2.312 -6.740 -2.000 1.00 78.50 103 VAL A N 1
ATOM 796 C CA . VAL A 1 103 ? 1.656 -7.019 -0.727 1.00 78.50 103 VAL A CA 1
ATOM 797 C C . VAL A 1 103 ? 1.209 -5.692 -0.122 1.00 78.50 103 VAL A C 1
ATOM 799 O O . VAL A 1 103 ? 2.012 -4.773 0.044 1.00 78.50 103 VAL A O 1
ATOM 802 N N . ALA A 1 104 ? -0.071 -5.581 0.212 1.00 81.38 104 ALA A N 1
ATOM 803 C CA . ALA A 1 104 ? -0.642 -4.432 0.898 1.00 81.38 104 ALA A CA 1
ATOM 804 C C . ALA A 1 104 ? -1.335 -4.886 2.186 1.00 81.38 104 ALA A C 1
ATOM 806 O O . ALA A 1 104 ? -2.189 -5.769 2.168 1.00 81.38 104 ALA A O 1
ATOM 807 N N . VAL A 1 105 ? -0.981 -4.260 3.304 1.00 85.44 105 VAL A N 1
ATOM 808 C CA . VAL A 1 105 ? -1.645 -4.439 4.595 1.00 85.44 105 VAL A CA 1
ATOM 809 C C . VAL A 1 105 ? -2.161 -3.081 5.041 1.00 85.44 105 VAL A C 1
ATOM 811 O O . VAL A 1 105 ? -1.389 -2.147 5.249 1.00 85.44 105 VAL A O 1
ATOM 814 N N . ILE A 1 106 ? -3.475 -2.973 5.170 1.00 84.00 106 ILE A N 1
ATOM 815 C CA . ILE A 1 106 ? -4.176 -1.753 5.541 1.00 84.00 106 ILE A CA 1
ATOM 816 C C . ILE A 1 106 ? -5.007 -2.065 6.780 1.00 84.00 106 ILE A C 1
ATOM 818 O O . ILE A 1 106 ? -5.896 -2.914 6.750 1.00 84.00 106 ILE A O 1
ATOM 822 N N . SER A 1 107 ? -4.731 -1.384 7.886 1.00 81.81 107 SER A N 1
ATOM 823 C CA . SER A 1 107 ? -5.458 -1.619 9.129 1.00 81.81 107 SER A CA 1
ATOM 824 C C . SER A 1 107 ? -5.858 -0.332 9.830 1.00 81.81 107 SER A C 1
ATOM 826 O O . SER A 1 107 ? -5.139 0.666 9.846 1.00 81.81 107 SER A O 1
ATOM 828 N N . SER A 1 108 ? -7.024 -0.350 10.461 1.00 82.31 108 SER A N 1
ATOM 829 C CA . SER A 1 108 ? -7.359 0.648 11.466 1.00 82.31 108 SER A CA 1
ATOM 830 C C . SER A 1 108 ? -7.942 -0.007 12.702 1.00 82.31 108 SER A C 1
ATOM 832 O O . SER A 1 108 ? -8.575 -1.056 12.632 1.00 82.31 108 SER A O 1
ATOM 834 N N . HIS A 1 109 ? -7.731 0.597 13.866 1.00 81.12 109 HIS A N 1
ATOM 835 C CA . HIS A 1 109 ? -8.362 0.071 15.069 1.00 81.12 109 HIS A CA 1
ATOM 836 C C . HIS A 1 109 ? -9.831 0.489 15.196 1.00 81.12 109 HIS A C 1
ATOM 838 O O . HIS A 1 109 ? -10.602 -0.315 15.699 1.00 81.12 109 HIS A O 1
ATOM 844 N N . SER A 1 110 ? -10.259 1.670 14.727 1.00 83.12 110 SER A N 1
ATOM 845 C CA . SER A 1 110 ? -11.690 2.025 14.744 1.00 83.12 110 SER A CA 1
ATOM 846 C C . SER A 1 110 ? -12.323 2.126 13.358 1.00 83.12 110 SER A C 1
ATOM 848 O O . SER A 1 110 ? -13.061 1.216 12.973 1.00 83.12 110 SER A O 1
ATOM 850 N N . PHE A 1 111 ? -12.075 3.204 12.618 1.00 82.19 111 PHE A N 1
ATOM 851 C CA . PHE A 1 111 ? -12.756 3.495 11.361 1.00 82.19 111 PHE A CA 1
ATOM 852 C C . PHE A 1 111 ? -11.795 3.362 10.186 1.00 82.19 111 PHE A C 1
ATOM 854 O O . PHE A 1 111 ? -10.676 3.885 10.224 1.00 82.19 111 PHE A O 1
ATOM 861 N N . LEU A 1 112 ? -12.226 2.658 9.147 1.00 90.06 112 LEU A N 1
ATOM 862 C CA . LEU A 1 112 ? -11.492 2.470 7.909 1.00 90.06 112 LEU A CA 1
ATOM 863 C C . LEU A 1 112 ? -12.361 2.862 6.716 1.00 90.06 112 LEU A C 1
ATOM 865 O O . LEU A 1 112 ? -13.375 2.219 6.466 1.00 90.06 112 LEU A O 1
ATOM 869 N N . ALA A 1 113 ? -11.903 3.847 5.948 1.00 90.06 113 ALA A N 1
ATOM 870 C CA . ALA A 1 113 ? -12.340 4.086 4.580 1.00 90.06 113 ALA A CA 1
ATOM 871 C C . ALA A 1 113 ? -11.158 3.825 3.641 1.00 90.06 113 ALA A C 1
ATOM 873 O O . ALA A 1 113 ? -10.145 4.530 3.703 1.00 90.06 113 ALA A O 1
ATOM 874 N N . CYS A 1 114 ? -11.263 2.806 2.791 1.00 89.25 114 CYS A N 1
ATOM 875 C CA . CYS A 1 114 ? -10.169 2.401 1.923 1.00 89.25 114 CYS A CA 1
ATOM 876 C C . CYS A 1 114 ? -10.575 2.240 0.457 1.00 89.25 114 CYS A C 1
ATOM 878 O O . CYS A 1 114 ? -11.618 1.680 0.123 1.00 89.25 114 CYS A O 1
ATOM 880 N N . TYR A 1 115 ? -9.707 2.705 -0.436 1.00 89.19 115 TYR A N 1
ATOM 881 C CA . TYR A 1 115 ? -9.823 2.465 -1.866 1.00 89.19 115 TYR A CA 1
ATOM 882 C C . TYR A 1 115 ? -8.483 1.982 -2.411 1.00 89.19 115 TYR A C 1
ATOM 884 O O . TYR A 1 115 ? -7.466 2.666 -2.284 1.00 89.19 115 TYR A O 1
ATOM 892 N N . VAL A 1 116 ? -8.476 0.791 -2.999 1.00 88.19 116 VAL A N 1
ATOM 893 C CA . VAL A 1 116 ? -7.271 0.143 -3.516 1.00 88.19 116 VAL A CA 1
ATOM 894 C C . VAL A 1 116 ? -7.480 -0.187 -4.987 1.00 88.19 116 VAL A C 1
ATOM 896 O O . VAL A 1 116 ? -8.400 -0.921 -5.337 1.00 88.19 116 VAL A O 1
ATOM 899 N N . VAL A 1 117 ? -6.610 0.333 -5.850 1.00 88.94 117 VAL A N 1
ATOM 900 C CA . VAL A 1 117 ? -6.565 0.000 -7.277 1.00 88.94 117 VAL A CA 1
ATOM 901 C C . VAL A 1 117 ? -5.252 -0.665 -7.591 1.00 88.94 117 VAL A C 1
ATOM 903 O O . VAL A 1 117 ? -4.179 -0.114 -7.353 1.00 88.94 117 VAL A O 1
ATOM 906 N N . ILE A 1 118 ? -5.350 -1.837 -8.190 1.00 86.25 118 ILE A N 1
ATOM 907 C CA . ILE A 1 118 ? -4.205 -2.604 -8.631 1.00 86.25 118 ILE A CA 1
ATOM 908 C C . ILE A 1 118 ? -4.367 -2.899 -10.117 1.00 86.25 118 ILE A C 1
ATOM 910 O O . ILE A 1 118 ? -5.419 -3.354 -10.576 1.00 86.25 118 ILE A O 1
ATOM 914 N N . SER A 1 119 ? -3.294 -2.667 -10.865 1.00 85.44 119 SER A N 1
ATOM 915 C CA . SER A 1 119 ? -3.211 -3.028 -12.276 1.00 85.44 119 SER A CA 1
ATOM 916 C C . SER A 1 119 ? -1.882 -3.693 -12.619 1.00 85.44 119 SER A C 1
ATOM 918 O O . SER A 1 119 ? -0.839 -3.346 -12.065 1.00 85.44 119 SER A O 1
ATOM 920 N N . SER A 1 120 ? -1.908 -4.638 -13.558 1.00 82.56 120 SER A N 1
ATOM 921 C CA . SER A 1 120 ? -0.702 -5.122 -14.228 1.00 82.56 120 SER A CA 1
ATOM 922 C C . SER A 1 120 ? -0.955 -5.471 -15.694 1.00 82.56 120 SER A C 1
ATOM 924 O O . SER A 1 120 ? -2.033 -5.924 -16.088 1.00 82.56 120 SER A O 1
ATOM 926 N N . ASN A 1 121 ? 0.087 -5.311 -16.511 1.00 76.38 121 ASN A N 1
ATOM 927 C CA . ASN A 1 121 ? 0.059 -5.680 -17.929 1.00 76.38 121 ASN A CA 1
ATOM 928 C C . ASN A 1 121 ? 0.540 -7.111 -18.199 1.00 76.38 121 ASN A C 1
ATOM 930 O O . ASN A 1 121 ? 0.578 -7.535 -19.351 1.00 76.38 121 ASN A O 1
ATOM 934 N N . SER A 1 122 ? 0.938 -7.851 -17.166 1.00 72.81 122 SER A N 1
ATOM 935 C CA . SER A 1 122 ? 1.421 -9.221 -17.319 1.00 72.81 122 SER A CA 1
ATOM 936 C C . SER A 1 122 ? 0.965 -10.085 -16.137 1.00 72.81 122 SER A C 1
ATOM 938 O O . SER A 1 122 ? -0.235 -10.239 -15.909 1.00 72.81 122 SER A O 1
ATOM 940 N N . PHE A 1 123 ? 1.906 -10.652 -15.393 1.00 70.50 123 PHE A N 1
ATOM 941 C CA . PHE A 1 123 ? 1.662 -11.455 -14.210 1.00 70.50 123 PHE A CA 1
ATOM 942 C C . PHE A 1 123 ? 1.374 -10.551 -13.012 1.00 70.50 123 PHE A C 1
ATOM 944 O O . PHE A 1 123 ? 2.049 -9.536 -12.842 1.00 70.50 123 PHE A O 1
ATOM 951 N N . LEU A 1 124 ? 0.363 -10.895 -12.216 1.00 77.75 124 LEU A N 1
ATOM 952 C CA . LEU A 1 124 ? 0.012 -10.199 -10.985 1.00 77.75 124 LEU A CA 1
ATOM 953 C C . LEU A 1 124 ? -0.095 -11.203 -9.839 1.00 77.75 124 LEU A C 1
ATOM 955 O O . LEU A 1 124 ? -1.046 -11.982 -9.783 1.00 77.75 124 LEU A O 1
ATOM 959 N N . GLU A 1 125 ? 0.866 -11.147 -8.920 1.00 79.44 125 GLU A N 1
ATOM 960 C CA . GLU A 1 125 ? 0.778 -11.791 -7.608 1.00 79.44 125 GLU A CA 1
ATOM 961 C C . GLU A 1 125 ? 0.410 -10.752 -6.555 1.00 79.44 125 GLU A C 1
ATOM 963 O O . GLU A 1 125 ? 1.137 -9.771 -6.370 1.00 79.44 125 GLU A O 1
ATOM 968 N N . CYS A 1 126 ? -0.716 -10.959 -5.870 1.00 81.50 126 CYS A N 1
ATOM 969 C CA . CYS A 1 126 ? -1.165 -10.027 -4.858 1.00 81.50 126 CYS A CA 1
ATOM 970 C C . CYS A 1 126 ? -1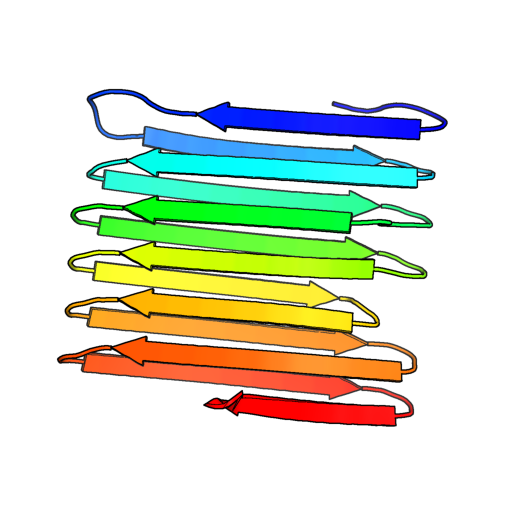.692 -10.595 -3.557 1.00 81.50 126 CYS A C 1
ATOM 972 O O . CYS A 1 126 ? -2.420 -11.585 -3.524 1.00 81.50 126 CYS A O 1
ATOM 974 N N . TYR A 1 127 ? -1.382 -9.863 -2.489 1.00 83.50 127 TYR A N 1
ATOM 975 C CA . TYR A 1 127 ? -1.910 -10.098 -1.157 1.00 83.50 127 TYR A CA 1
ATOM 976 C C . TYR A 1 127 ? -2.391 -8.776 -0.558 1.00 83.50 127 TYR A C 1
ATOM 978 O O . TYR A 1 127 ? -1.584 -7.887 -0.294 1.00 83.50 127 TYR A O 1
ATOM 986 N N . VAL A 1 128 ? -3.700 -8.635 -0.368 1.00 85.06 128 VAL A N 1
ATOM 987 C CA . VAL A 1 128 ? -4.324 -7.462 0.253 1.00 85.06 128 VAL A CA 1
ATOM 988 C C . VAL A 1 128 ? -4.964 -7.906 1.563 1.00 85.06 128 VAL A C 1
ATOM 990 O O . VAL A 1 128 ? -5.808 -8.794 1.555 1.00 85.06 128 VAL A O 1
ATOM 993 N N . VAL A 1 129 ? -4.582 -7.296 2.681 1.00 86.88 129 VAL A N 1
ATOM 994 C CA . VAL A 1 129 ? -5.252 -7.501 3.974 1.00 86.88 129 VAL A CA 1
ATOM 995 C C . VAL A 1 129 ? -5.809 -6.184 4.448 1.00 86.88 129 VAL A C 1
ATOM 997 O O . VAL A 1 129 ? -5.070 -5.205 4.558 1.00 86.88 129 VAL A O 1
ATOM 1000 N N . ILE A 1 130 ? -7.099 -6.178 4.743 1.00 87.12 130 ILE A N 1
ATOM 1001 C CA . ILE A 1 130 ? -7.854 -5.007 5.137 1.00 87.12 130 ILE A CA 1
ATOM 1002 C C . ILE A 1 130 ? -8.615 -5.338 6.415 1.00 87.12 130 ILE A C 1
ATOM 1004 O O . ILE A 1 130 ? -9.488 -6.197 6.433 1.00 87.12 130 ILE A O 1
ATOM 1008 N N . SER A 1 131 ? -8.307 -4.642 7.506 1.00 86.25 131 SER A N 1
ATOM 1009 C CA . SER A 1 131 ? -8.955 -4.922 8.791 1.00 86.25 131 SER A CA 1
ATOM 1010 C C . SER A 1 131 ? -9.359 -3.655 9.528 1.00 86.25 131 SER A C 1
ATOM 1012 O O . SER A 1 131 ? -8.562 -2.722 9.638 1.00 86.25 131 SER A O 1
ATOM 1014 N N . SER A 1 132 ? -10.554 -3.670 10.118 1.00 88.38 132 SER A N 1
ATOM 1015 C CA . SER A 1 132 ? -10.973 -2.696 11.129 1.00 88.38 132 SER A CA 1
ATOM 1016 C C . SER A 1 132 ? -11.657 -3.400 12.303 1.00 88.38 132 SER A C 1
ATOM 1018 O O . SER A 1 132 ? -12.283 -4.439 12.084 1.00 88.38 132 SER A O 1
ATOM 1020 N N . HIS A 1 133 ? -11.581 -2.861 13.529 1.00 82.31 133 HIS A N 1
ATOM 1021 C CA . HIS A 1 133 ? -12.349 -3.439 14.646 1.00 82.31 133 HIS A CA 1
ATOM 1022 C C . HIS A 1 133 ? -13.769 -2.888 14.789 1.00 82.31 133 HIS A C 1
ATOM 1024 O O . HIS A 1 133 ? -14.562 -3.527 15.477 1.00 82.31 133 HIS A O 1
ATOM 1030 N N . SER A 1 134 ? -14.104 -1.731 14.200 1.00 84.12 134 SER A N 1
ATOM 1031 C CA . SER A 1 134 ? -15.458 -1.168 14.343 1.00 84.12 134 SER A CA 1
ATOM 1032 C C . SER A 1 134 ? -16.170 -0.880 13.027 1.00 84.12 134 SER A C 1
ATOM 1034 O O . SER A 1 134 ? -17.263 -1.403 12.830 1.00 84.12 134 SER A O 1
ATOM 1036 N N . PHE A 1 135 ? -15.583 -0.098 12.118 1.00 82.69 135 PHE A N 1
ATOM 1037 C CA . PHE A 1 135 ? -16.250 0.317 10.883 1.00 82.69 135 PHE A CA 1
ATOM 1038 C C . PHE A 1 135 ? -15.317 0.196 9.683 1.00 82.69 135 PHE A C 1
ATOM 1040 O O . PHE A 1 135 ? -14.206 0.729 9.710 1.00 82.69 135 PHE A O 1
ATOM 1047 N N . LEU A 1 136 ? -15.803 -0.461 8.628 1.00 88.38 136 LEU A N 1
ATOM 1048 C CA . LEU A 1 136 ? -15.061 -0.724 7.400 1.00 88.38 136 LEU A CA 1
ATOM 1049 C C . LEU A 1 136 ? -15.908 -0.378 6.176 1.00 88.38 136 LEU A C 1
ATOM 1051 O O . LEU A 1 136 ? -16.932 -1.009 5.925 1.00 88.38 136 LEU A O 1
ATOM 1055 N N . GLU A 1 137 ? -15.429 0.580 5.392 1.00 87.81 137 GLU A N 1
ATOM 1056 C CA . GLU A 1 137 ? -15.879 0.851 4.031 1.00 87.81 137 GLU A CA 1
ATOM 1057 C C . GLU A 1 137 ? -14.691 0.692 3.094 1.00 87.81 137 GLU A C 1
ATOM 1059 O O . GLU A 1 137 ? -13.726 1.452 3.167 1.00 87.81 137 GLU A O 1
ATOM 1064 N N . CYS A 1 138 ? -14.741 -0.312 2.223 1.00 85.56 138 CYS A N 1
ATOM 1065 C CA . CYS A 1 138 ? -13.596 -0.654 1.399 1.00 85.56 138 CYS A CA 1
ATOM 1066 C C . CYS A 1 138 ? -13.973 -1.064 -0.015 1.00 85.56 138 CYS A C 1
ATOM 1068 O O . CYS A 1 138 ? -14.895 -1.847 -0.236 1.00 85.56 138 CYS A O 1
ATOM 1070 N N . TYR A 1 139 ? -13.196 -0.550 -0.963 1.00 87.31 139 TYR A N 1
ATOM 1071 C CA . TYR A 1 139 ? -13.328 -0.828 -2.383 1.00 87.31 139 TYR A CA 1
ATOM 1072 C C . TYR A 1 139 ? -11.979 -1.282 -2.924 1.00 87.31 139 TYR A C 1
ATOM 1074 O O . TYR A 1 139 ? -10.979 -0.573 -2.808 1.00 87.31 139 TYR A O 1
ATOM 1082 N N . VAL A 1 140 ? -11.957 -2.469 -3.523 1.00 86.50 140 VAL A N 1
ATOM 1083 C CA . VAL A 1 140 ? -10.753 -3.050 -4.118 1.00 86.50 140 VAL A CA 1
ATOM 1084 C C . VAL A 1 140 ? -11.037 -3.341 -5.585 1.00 86.50 140 VAL A C 1
ATOM 1086 O O . VAL A 1 140 ? -11.950 -4.098 -5.911 1.00 86.50 140 VAL A O 1
ATOM 1089 N N . VAL A 1 141 ? -10.256 -2.732 -6.472 1.00 86.56 141 VAL A N 1
ATOM 1090 C CA . VAL A 1 141 ? -10.311 -2.946 -7.919 1.00 86.56 141 VAL A CA 1
ATOM 1091 C C . VAL A 1 141 ? -8.996 -3.568 -8.353 1.00 86.56 141 VAL A C 1
ATOM 1093 O O . VAL A 1 141 ? -7.931 -2.991 -8.142 1.00 86.56 141 VAL A O 1
ATOM 1096 N N . ILE A 1 142 ? -9.069 -4.742 -8.974 1.00 84.62 142 ILE A N 1
ATOM 1097 C CA . ILE A 1 142 ? -7.898 -5.477 -9.450 1.00 84.62 142 ILE A CA 1
ATOM 1098 C C . ILE A 1 142 ? -8.076 -5.758 -10.935 1.00 84.62 142 ILE A C 1
ATOM 1100 O O . ILE A 1 142 ? -9.115 -6.258 -11.361 1.00 84.62 142 ILE A O 1
ATOM 1104 N N . SER A 1 143 ? -7.055 -5.430 -11.720 1.00 84.00 143 SER A N 1
ATOM 1105 C CA . SER A 1 143 ? -7.023 -5.661 -13.161 1.00 84.00 143 SER A CA 1
ATOM 1106 C C . SER A 1 143 ? -5.690 -6.273 -13.579 1.00 84.00 143 SER A C 1
ATOM 1108 O O . SER A 1 143 ? -4.624 -5.848 -13.140 1.00 84.00 143 SER A O 1
ATOM 1110 N N . SER A 1 144 ? -5.743 -7.289 -14.433 1.00 83.25 144 SER A N 1
ATOM 1111 C CA . SER A 1 144 ? -4.554 -7.925 -15.001 1.00 83.25 144 SER A CA 1
ATOM 1112 C C . SER A 1 144 ? -4.835 -8.351 -16.433 1.00 83.25 144 SER A C 1
ATOM 1114 O O . SER A 1 144 ? -5.889 -8.930 -16.703 1.00 83.25 144 SER A O 1
ATOM 1116 N N . HIS A 1 145 ? -3.887 -8.118 -17.335 1.00 77.44 145 HIS A N 1
ATOM 1117 C CA . HIS A 1 145 ? -4.059 -8.463 -18.746 1.00 77.44 145 HIS A CA 1
ATOM 1118 C C . HIS A 1 145 ? -3.676 -9.904 -19.113 1.00 77.44 145 HIS A C 1
ATOM 1120 O O . HIS A 1 145 ? -4.103 -10.361 -20.173 1.00 77.44 145 HIS A O 1
ATOM 1126 N N . SER A 1 146 ? -2.914 -10.634 -18.286 1.00 76.25 146 SER A N 1
ATOM 1127 C CA . SER A 1 146 ? -2.574 -12.033 -18.596 1.00 76.25 146 SER A CA 1
ATOM 1128 C C . SER A 1 146 ? -2.808 -13.025 -17.458 1.00 76.25 146 SER A C 1
ATOM 1130 O O . SER A 1 146 ? -3.584 -13.958 -17.649 1.00 76.25 146 SER A O 1
ATOM 1132 N N . PHE A 1 147 ? -2.176 -12.863 -16.293 1.00 73.69 147 PHE A N 1
ATOM 1133 C CA . PHE A 1 147 ? -2.281 -13.839 -15.202 1.00 73.69 147 PHE A CA 1
ATOM 1134 C C . PHE A 1 147 ? -2.519 -13.167 -13.851 1.00 73.69 147 PHE A C 1
ATOM 1136 O O . PHE A 1 147 ? -1.841 -12.196 -13.517 1.00 73.69 147 PHE A O 1
ATOM 1143 N N . LEU A 1 148 ? -3.446 -13.730 -13.069 1.00 81.50 148 LEU A N 1
ATOM 1144 C CA . LEU A 1 148 ? -3.876 -13.213 -11.774 1.00 81.50 148 LEU A CA 1
ATOM 1145 C C . LEU A 1 148 ? -3.810 -14.297 -10.693 1.00 81.50 148 LEU A C 1
ATOM 1147 O O . LEU A 1 148 ? -4.563 -15.268 -10.743 1.00 81.50 148 LEU A O 1
ATOM 1151 N N . ALA A 1 149 ? -2.976 -14.082 -9.679 1.00 80.00 149 ALA A N 1
ATOM 1152 C CA . ALA A 1 149 ? -3.014 -14.796 -8.409 1.00 80.00 149 ALA A CA 1
ATOM 1153 C C . ALA A 1 149 ? -3.192 -13.772 -7.286 1.00 80.00 149 ALA A C 1
ATOM 1155 O O . ALA A 1 149 ? -2.244 -13.098 -6.894 1.00 80.00 149 ALA A O 1
ATOM 1156 N N . CYS A 1 150 ? -4.420 -13.636 -6.790 1.00 79.25 150 CYS A N 1
ATOM 1157 C CA . CYS A 1 150 ? -4.766 -12.611 -5.816 1.00 79.25 150 CYS A CA 1
ATOM 1158 C C . CYS A 1 150 ? -5.513 -13.175 -4.621 1.00 79.25 150 CYS A C 1
ATOM 1160 O O . CYS A 1 150 ? -6.469 -13.935 -4.769 1.00 79.25 150 CYS A O 1
ATOM 1162 N N . TYR A 1 151 ? -5.091 -12.735 -3.443 1.00 82.94 151 TYR A N 1
ATOM 1163 C CA . TYR A 1 151 ? -5.730 -13.044 -2.182 1.00 82.94 151 TYR A CA 1
ATOM 1164 C C . TYR A 1 151 ? -6.070 -11.746 -1.453 1.00 82.94 151 TYR A C 1
ATOM 1166 O O . TYR A 1 151 ? -5.205 -10.893 -1.253 1.00 82.94 151 TYR A O 1
ATOM 1174 N N . VAL A 1 152 ? -7.344 -11.596 -1.096 1.00 82.69 152 VAL A N 1
ATOM 1175 C CA . VAL A 1 152 ? -7.882 -10.426 -0.397 1.00 82.69 152 VAL A CA 1
ATOM 1176 C C . VAL A 1 152 ? -8.569 -10.918 0.875 1.00 82.69 152 VAL A C 1
ATOM 1178 O O . VAL A 1 152 ? -9.426 -11.799 0.788 1.00 82.69 152 VAL A O 1
ATOM 1181 N N . VAL A 1 153 ? -8.171 -10.373 2.029 1.00 79.38 153 VAL A N 1
ATOM 1182 C CA . VAL A 1 153 ? -8.748 -10.639 3.364 1.00 79.38 153 VAL A CA 1
ATOM 1183 C C . VAL A 1 153 ? -9.308 -9.368 3.947 1.00 79.38 153 VAL A C 1
ATOM 1185 O O . VAL A 1 153 ? -8.567 -8.359 3.908 1.00 79.38 153 VAL A O 1
#

Secondary structure (DSSP, 8-state):
-EESSEEEEEEEE--SS-EEEEEEEEESSEEEEEEEEEESSEEEEEEEEESSEEEEEEEEEEESSEEEEEEEEEESS-EEEEEEEEESSEEEEEEEEE-SEEEEEEEESSEEEEEEEEEESSEEEEEEEEEESSEEEEEEEEEESSEEEEEE-

Foldseek 3Di:
DEDAEEDEDDAEDDDADADEEEAAAEYAYEYDYDHAYEEAHYEYEHAYEYAAYDPEEEHAYEHAEEYDYEEEYDYPYAYEYEAEYEYAEYDDYEEEYEHQEYEYEHEYAEEDDYEYEYEYAEHYHYHAEYDYPHYDDYDYHYYYNYYDDYDYD

pLDDT: mean 82.04, std 9.5, range [40.72, 93.81]